Protein AF-A0A847Z664-F1 (afdb_monomer_lite)

Sequence (106 aa):
MKKLLILSLTAIMIVTLFAGCGAKANGAITVVSREEGSGTRGAFIELVGVEQKDANGNKVDNTVATAEITNSTSVAITTVAGNEKAIGYISLGSMNDTVKALKIDG

Radius of gyration: 23.84 Å; chains: 1; bounding box: 78×37×38 Å

Foldseek 3Di:
DVVVVVVVVVVVVPVVPPPPPPPPCPDAAAEAAEDPVDPQRVCCCVVVVQFDADPVRDTDRNDPPNHHYDHDQVCSLVVCLVDVRYDYDDDPVSDDPSDDDDDDPD

pLDDT: mean 85.33, std 19.58, range [43.62, 98.62]

Structure (mmCIF, N/CA/C/O backbone):
data_AF-A0A847Z664-F1
#
_entry.id   AF-A0A847Z664-F1
#
loop_
_atom_site.group_PDB
_atom_site.id
_atom_site.type_symbol
_atom_site.label_atom_id
_atom_site.label_alt_id
_atom_site.label_comp_id
_atom_site.label_asym_id
_atom_site.label_entity_id
_atom_site.label_seq_id
_atom_site.pdbx_PDB_ins_code
_atom_site.Cartn_x
_atom_site.Cartn_y
_atom_site.Cartn_z
_atom_site.occupancy
_atom_site.B_iso_or_equiv
_atom_site.auth_seq_id
_atom_site.auth_comp_id
_atom_site.auth_asym_id
_atom_site.auth_atom_id
_atom_site.pdbx_PDB_model_num
ATOM 1 N N . MET A 1 1 ? -62.893 -24.985 12.744 1.00 50.91 1 MET A N 1
ATOM 2 C CA . MET A 1 1 ? -62.313 -25.158 11.390 1.00 50.91 1 MET A CA 1
ATOM 3 C C . MET A 1 1 ? -61.799 -23.856 10.758 1.00 50.91 1 MET A C 1
ATOM 5 O O . MET A 1 1 ? -60.764 -23.907 10.120 1.00 50.91 1 MET A O 1
ATOM 9 N N . LYS A 1 2 ? -62.414 -22.677 10.977 1.00 43.62 2 LYS A N 1
ATOM 10 C CA . LYS A 1 2 ? -61.930 -21.400 10.393 1.00 43.62 2 LYS A CA 1
ATOM 11 C C . LYS A 1 2 ? -60.738 -20.734 11.113 1.00 43.62 2 LYS A C 1
ATOM 13 O O . LYS A 1 2 ? -60.016 -19.9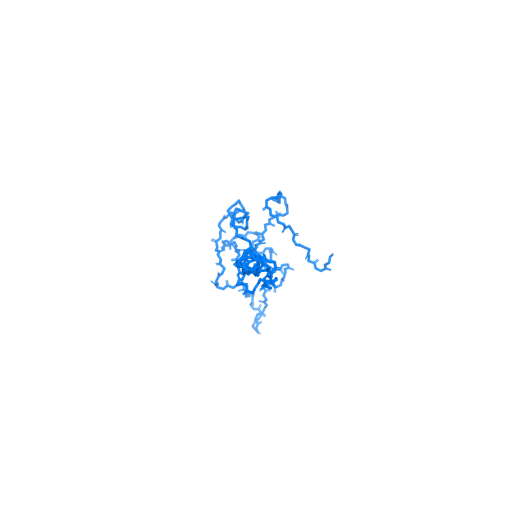69 10.497 1.00 43.62 2 LYS A O 1
ATOM 18 N N . LYS A 1 3 ? -60.499 -21.043 12.396 1.00 44.59 3 LYS A N 1
ATOM 19 C CA . LYS A 1 3 ? -59.370 -20.483 13.176 1.00 44.59 3 LYS A CA 1
ATOM 20 C C . LYS A 1 3 ? -58.052 -21.253 13.011 1.00 44.59 3 LYS A C 1
ATOM 22 O O . LYS A 1 3 ? -57.004 -20.730 13.355 1.00 44.59 3 LYS A O 1
ATOM 27 N N . LEU A 1 4 ? -58.107 -22.473 12.467 1.00 49.41 4 LEU A N 1
ATOM 28 C CA . LEU A 1 4 ? -56.930 -23.328 12.274 1.00 49.41 4 LEU A CA 1
ATOM 29 C C . LEU A 1 4 ? -56.209 -23.052 10.942 1.00 49.41 4 LEU A C 1
ATOM 31 O O . LEU A 1 4 ? -55.043 -23.388 10.805 1.00 49.41 4 LEU A O 1
ATOM 35 N N . LEU A 1 5 ? -56.889 -22.408 9.985 1.00 46.72 5 LEU A N 1
ATOM 36 C CA . LEU A 1 5 ? -56.343 -22.101 8.658 1.00 46.72 5 LEU A CA 1
ATOM 37 C C . LEU A 1 5 ? -55.517 -20.799 8.623 1.00 46.72 5 LEU A C 1
ATOM 39 O O . LEU A 1 5 ? -54.754 -20.575 7.693 1.00 46.72 5 LEU A O 1
ATOM 43 N N . ILE A 1 6 ? -55.680 -19.924 9.623 1.00 49.94 6 ILE A N 1
ATOM 44 C CA . ILE A 1 6 ? -55.006 -18.613 9.677 1.00 49.94 6 ILE A CA 1
ATOM 45 C C . ILE A 1 6 ? -53.612 -18.734 10.310 1.00 49.94 6 ILE A C 1
ATOM 47 O O . ILE A 1 6 ? -52.713 -17.972 9.970 1.00 49.94 6 ILE A O 1
ATOM 51 N N . LEU A 1 7 ? -53.400 -19.728 11.179 1.00 46.00 7 LEU A N 1
ATOM 52 C CA . LEU A 1 7 ? -52.123 -19.926 11.871 1.00 46.00 7 LEU A CA 1
ATOM 53 C C . LEU A 1 7 ? -51.048 -20.572 10.977 1.00 46.00 7 LEU A C 1
ATOM 55 O O . LEU A 1 7 ? -49.859 -20.429 11.239 1.00 46.00 7 LEU A O 1
ATOM 59 N N . SER A 1 8 ? -51.450 -21.257 9.902 1.00 50.53 8 SER A N 1
ATOM 60 C CA . SER A 1 8 ? -50.517 -21.889 8.964 1.00 50.53 8 SER A CA 1
ATOM 61 C C . SER A 1 8 ? -49.944 -20.921 7.927 1.00 50.53 8 SER A C 1
ATOM 63 O O . SER A 1 8 ? -48.899 -21.211 7.354 1.00 50.53 8 SER A O 1
ATO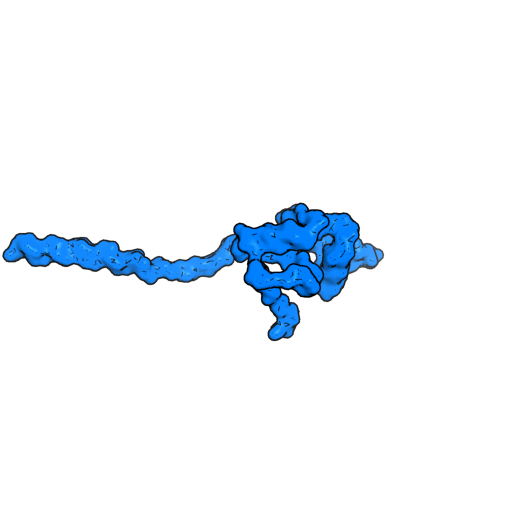M 65 N N . LEU A 1 9 ? -50.590 -19.772 7.685 1.00 48.16 9 LEU A N 1
ATOM 66 C CA . LEU A 1 9 ? -50.139 -18.811 6.670 1.00 48.16 9 LEU A CA 1
ATOM 67 C C . LEU A 1 9 ? -49.073 -17.842 7.210 1.00 48.16 9 LEU A C 1
ATOM 69 O O . LEU A 1 9 ? -48.184 -17.431 6.471 1.00 48.16 9 LEU A O 1
ATOM 73 N N . THR A 1 10 ? -49.099 -17.533 8.509 1.00 49.91 10 THR A N 1
ATOM 74 C CA . THR A 1 10 ? -48.083 -16.691 9.166 1.00 49.91 10 THR A CA 1
ATOM 75 C C . THR A 1 10 ? -46.796 -17.445 9.506 1.00 49.91 10 THR A C 1
ATOM 77 O O . THR A 1 10 ? -45.733 -16.831 9.546 1.00 49.91 10 THR A O 1
ATOM 80 N N . ALA A 1 11 ? -46.847 -18.770 9.676 1.00 50.53 11 ALA A N 1
ATOM 81 C CA . ALA A 1 11 ? -45.661 -19.581 9.968 1.00 50.53 11 ALA A CA 1
ATOM 82 C C . ALA A 1 11 ? -44.696 -19.718 8.771 1.00 50.53 11 ALA A C 1
ATOM 84 O O . ALA A 1 11 ? -43.498 -19.915 8.964 1.00 50.53 11 ALA A O 1
ATOM 85 N N . ILE A 1 12 ? -45.187 -19.563 7.536 1.00 51.56 12 ILE A N 1
ATOM 86 C CA . ILE A 1 12 ? -44.360 -19.661 6.319 1.00 51.56 12 ILE A CA 1
ATOM 87 C C . ILE A 1 12 ? -43.550 -18.372 6.078 1.00 51.56 12 ILE A C 1
ATOM 89 O O . ILE A 1 12 ? -42.502 -18.415 5.438 1.00 51.56 12 ILE A O 1
ATOM 93 N N . MET A 1 13 ? -43.960 -17.234 6.652 1.00 50.44 13 MET A N 1
ATOM 94 C CA . MET A 1 13 ? -43.304 -15.936 6.425 1.00 50.44 13 MET A CA 1
ATOM 95 C C . MET A 1 13 ? -42.056 -15.697 7.296 1.00 50.44 13 MET A C 1
ATOM 97 O O . MET A 1 13 ? -41.341 -14.723 7.085 1.00 50.44 13 MET A O 1
ATOM 101 N N . ILE A 1 14 ? -41.778 -16.570 8.272 1.00 54.81 14 ILE A N 1
ATOM 102 C CA . ILE A 1 14 ? -40.679 -16.387 9.241 1.00 54.81 14 ILE A CA 1
ATOM 103 C C . ILE A 1 14 ? -39.426 -17.198 8.856 1.00 54.81 14 ILE A C 1
ATOM 105 O O . ILE A 1 14 ? -38.322 -16.881 9.290 1.00 54.81 14 ILE A O 1
ATOM 109 N N . VAL A 1 15 ? -39.547 -18.200 7.978 1.00 52.38 15 VAL A N 1
ATOM 110 C CA . VAL A 1 15 ? -38.417 -19.078 7.608 1.00 52.38 15 VAL A CA 1
ATOM 111 C C . VAL A 1 15 ? -37.523 -18.476 6.509 1.00 52.38 15 VAL A C 1
ATOM 113 O O . VAL A 1 15 ? -36.399 -18.927 6.304 1.00 52.38 15 VAL A O 1
ATOM 116 N N . THR A 1 16 ? -37.936 -17.391 5.848 1.00 52.19 16 THR A N 1
ATOM 117 C CA . THR A 1 16 ? -37.121 -16.727 4.810 1.00 52.19 16 THR A CA 1
ATOM 118 C C . THR A 1 16 ? -36.039 -15.786 5.353 1.00 52.19 16 THR A C 1
ATOM 120 O O . THR A 1 16 ? -35.261 -15.254 4.568 1.00 52.19 16 THR A O 1
ATOM 123 N N . LEU A 1 17 ? -35.934 -15.590 6.673 1.00 52.91 17 LEU A N 1
ATOM 124 C CA . LEU A 1 17 ? -34.964 -14.664 7.283 1.00 52.91 17 LEU A CA 1
ATOM 125 C C . LEU A 1 17 ? -33.585 -15.272 7.593 1.00 52.91 17 LEU A C 1
ATOM 127 O O . LEU A 1 17 ? -32.695 -14.540 8.011 1.00 52.91 17 LEU A O 1
ATOM 131 N N . PHE A 1 18 ? -33.371 -16.571 7.355 1.00 55.88 18 PHE A N 1
ATOM 132 C CA . PHE A 1 18 ? -32.078 -17.223 7.628 1.00 55.88 18 PHE A CA 1
ATOM 133 C C . PHE A 1 18 ? -31.363 -17.804 6.405 1.00 55.88 18 PHE A C 1
ATOM 135 O O . PHE A 1 18 ? -30.297 -18.399 6.543 1.00 55.88 18 PHE A O 1
ATOM 142 N N . ALA A 1 19 ? -31.853 -17.539 5.193 1.00 60.06 19 ALA A N 1
ATOM 143 C CA . ALA A 1 19 ? -31.065 -17.728 3.977 1.00 60.06 19 ALA A CA 1
ATOM 144 C C . ALA A 1 19 ? -30.207 -16.481 3.693 1.00 60.06 19 ALA A C 1
ATOM 146 O O . ALA A 1 19 ? -30.198 -15.950 2.585 1.00 60.06 19 ALA A O 1
ATOM 147 N N . GLY A 1 20 ? -29.461 -16.016 4.701 1.00 53.47 20 GLY A N 1
ATOM 148 C CA . GLY A 1 20 ? -28.303 -15.144 4.511 1.00 53.47 20 GLY A CA 1
ATOM 149 C C . GLY A 1 20 ? -27.182 -15.963 3.885 1.00 53.47 20 GLY A C 1
ATOM 150 O O . GLY A 1 20 ? -26.177 -16.257 4.526 1.00 53.47 20 GLY A O 1
ATOM 151 N N . CYS A 1 21 ? -27.415 -16.423 2.655 1.00 53.72 21 CYS A N 1
ATOM 152 C CA . CYS A 1 21 ? -26.428 -17.081 1.828 1.00 53.72 21 CYS A CA 1
ATOM 153 C C . CYS A 1 21 ? -25.215 -16.156 1.799 1.00 53.72 21 CYS A C 1
ATOM 155 O O . CYS A 1 21 ? -25.335 -15.012 1.361 1.00 53.72 21 CYS A O 1
ATOM 157 N N . GLY A 1 22 ? -24.086 -16.632 2.327 1.00 53.53 22 GLY A N 1
ATOM 158 C CA . GLY A 1 22 ? -22.811 -15.936 2.286 1.00 53.53 22 GLY A CA 1
ATOM 159 C C . GLY A 1 22 ? -22.475 -15.612 0.840 1.00 53.53 22 GLY A C 1
ATOM 160 O O . GLY A 1 22 ? -21.897 -16.430 0.123 1.00 53.53 22 GLY A O 1
ATOM 161 N N . ALA A 1 23 ? -22.884 -14.427 0.396 1.00 48.69 23 ALA A N 1
ATOM 162 C CA . ALA A 1 23 ? -22.413 -13.845 -0.832 1.00 48.69 23 ALA A CA 1
ATOM 163 C C . ALA A 1 23 ? -20.916 -13.669 -0.611 1.00 48.69 23 ALA A C 1
ATOM 165 O O . ALA A 1 23 ? -20.491 -12.813 0.165 1.00 48.69 23 ALA A O 1
ATOM 166 N N . LYS A 1 24 ? -20.116 -14.542 -1.233 1.00 55.06 24 LYS A N 1
ATOM 167 C CA . LYS A 1 24 ? -18.679 -14.321 -1.373 1.00 55.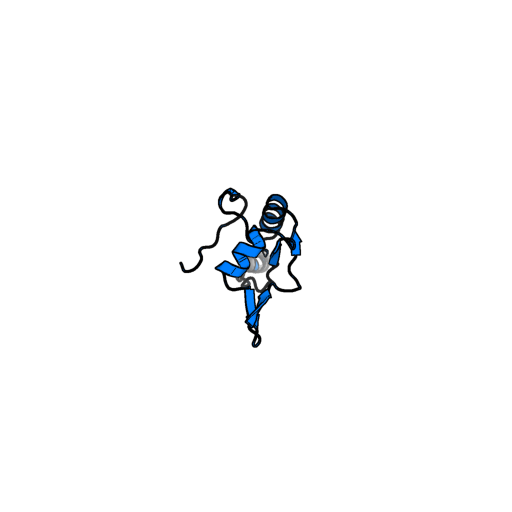06 24 LYS A CA 1
ATOM 168 C C . LYS A 1 24 ? -18.525 -12.865 -1.790 1.00 55.06 24 LYS A C 1
ATOM 170 O O . LYS A 1 24 ? -19.160 -12.459 -2.763 1.00 55.06 24 LYS A O 1
ATOM 175 N N . ALA A 1 25 ? -17.782 -12.088 -1.005 1.00 56.09 25 ALA A N 1
ATOM 176 C CA . ALA A 1 25 ? -17.578 -10.666 -1.218 1.00 56.09 25 ALA A CA 1
ATOM 177 C C . ALA A 1 25 ? -16.854 -10.456 -2.555 1.00 56.09 25 ALA A C 1
ATOM 179 O O . ALA A 1 25 ? -15.646 -10.282 -2.608 1.00 56.09 25 ALA A O 1
ATOM 180 N N . ASN A 1 26 ? -17.596 -10.507 -3.658 1.00 59.72 26 ASN A N 1
ATOM 181 C CA . ASN A 1 26 ? -17.089 -10.355 -5.016 1.00 59.72 26 ASN A CA 1
ATOM 182 C C . ASN A 1 26 ? -16.999 -8.860 -5.376 1.00 59.72 26 ASN A C 1
ATOM 184 O O . ASN A 1 26 ? -17.345 -8.445 -6.479 1.00 59.72 26 ASN A O 1
ATOM 188 N N . GLY A 1 27 ? -16.633 -8.032 -4.393 1.00 73.81 27 GLY A N 1
ATOM 189 C CA . GLY A 1 27 ? -16.463 -6.595 -4.556 1.00 73.81 27 GLY A CA 1
ATOM 190 C C . GLY A 1 27 ? -15.066 -6.277 -5.070 1.00 73.81 27 GLY A C 1
ATOM 191 O O . GLY A 1 27 ? -14.106 -6.933 -4.679 1.00 73.81 27 GLY A O 1
ATOM 192 N N . ALA A 1 28 ? -14.959 -5.260 -5.925 1.00 90.62 28 ALA A N 1
ATOM 193 C CA . ALA A 1 28 ? -13.666 -4.715 -6.318 1.00 90.62 28 ALA A CA 1
ATOM 194 C C . ALA A 1 28 ? -12.882 -4.258 -5.077 1.00 90.62 28 ALA A C 1
ATOM 196 O O . ALA A 1 28 ? -13.466 -3.712 -4.138 1.00 90.62 28 ALA A O 1
ATOM 197 N N . ILE A 1 29 ? -11.573 -4.500 -5.094 1.00 96.38 29 ILE A N 1
ATOM 198 C CA . ILE A 1 29 ? -10.654 -4.060 -4.048 1.00 96.38 29 ILE A CA 1
ATOM 199 C C . ILE A 1 29 ? -10.300 -2.597 -4.312 1.00 96.38 29 ILE A C 1
ATOM 201 O O . ILE A 1 29 ? -9.848 -2.257 -5.408 1.00 96.38 29 ILE A O 1
ATOM 205 N N . THR A 1 30 ? -10.467 -1.746 -3.305 1.00 97.81 30 THR A N 1
ATOM 206 C CA . THR A 1 30 ? -9.952 -0.375 -3.343 1.00 97.81 30 THR A CA 1
ATOM 207 C C . THR A 1 30 ? -8.479 -0.407 -2.950 1.00 97.81 30 THR A C 1
ATOM 209 O O . THR A 1 30 ? -8.137 -0.642 -1.794 1.00 97.81 30 THR A O 1
ATOM 212 N N . VAL A 1 31 ? -7.580 -0.202 -3.909 1.00 98.31 31 VAL A N 1
ATOM 213 C CA . VAL A 1 31 ? -6.145 -0.116 -3.613 1.00 98.31 31 VAL A CA 1
ATOM 214 C C . VAL A 1 31 ? -5.829 1.291 -3.120 1.00 98.31 31 VAL A C 1
ATOM 216 O O . VAL A 1 31 ? -6.101 2.258 -3.822 1.00 98.31 31 VAL A O 1
ATOM 219 N N . VAL A 1 32 ? -5.235 1.403 -1.937 1.00 98.62 32 VAL A N 1
ATOM 220 C CA . VAL A 1 32 ? -4.747 2.657 -1.357 1.00 98.62 32 VAL A CA 1
ATOM 221 C C . VAL A 1 32 ? -3.227 2.666 -1.477 1.00 98.62 32 VAL A C 1
ATOM 223 O O . VAL A 1 32 ? -2.537 1.848 -0.865 1.00 98.62 32 VAL A O 1
ATOM 226 N N . SER A 1 33 ? -2.706 3.587 -2.281 1.00 98.56 33 SER A N 1
ATOM 227 C CA . SER A 1 33 ? -1.275 3.763 -2.522 1.00 98.56 33 SER A CA 1
ATOM 228 C C . SER A 1 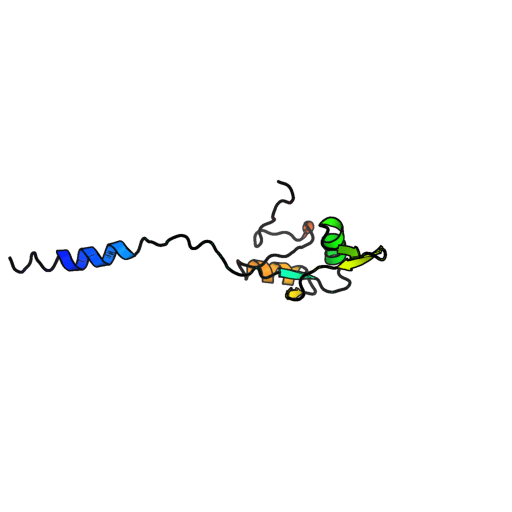33 ? -0.799 5.114 -1.992 1.00 98.56 33 SER A C 1
ATOM 230 O O . SER A 1 33 ? -1.576 5.985 -1.598 1.00 98.56 33 SER A O 1
ATOM 232 N N . ARG A 1 34 ? 0.517 5.276 -1.939 1.00 98.38 34 ARG A N 1
ATOM 233 C CA . ARG A 1 34 ? 1.174 6.486 -1.452 1.00 98.38 34 ARG A CA 1
ATOM 234 C C . ARG A 1 34 ? 1.604 7.389 -2.604 1.00 98.38 34 ARG A C 1
ATOM 236 O O . ARG A 1 34 ? 1.797 6.950 -3.739 1.00 98.38 34 ARG A O 1
ATOM 243 N N . GLU A 1 35 ? 1.739 8.665 -2.296 1.00 97.81 35 GLU A N 1
ATOM 244 C CA . GLU A 1 35 ? 2.212 9.702 -3.201 1.00 97.81 35 GLU A CA 1
ATOM 245 C C . GLU A 1 35 ? 3.576 9.369 -3.829 1.00 97.81 35 GLU A C 1
ATOM 247 O O . GLU A 1 35 ? 4.389 8.631 -3.261 1.00 97.81 35 GLU A O 1
ATOM 252 N N . GLU A 1 36 ? 3.840 9.930 -5.008 1.00 95.44 36 GLU A N 1
ATOM 253 C CA . GLU A 1 36 ? 5.180 9.891 -5.596 1.00 95.44 36 GLU A CA 1
ATOM 254 C C . GLU A 1 36 ? 6.194 10.561 -4.658 1.00 95.44 36 GLU A C 1
ATOM 256 O O . GLU A 1 36 ? 5.899 11.559 -4.002 1.00 95.44 36 GLU A O 1
ATOM 261 N N . GLY A 1 37 ? 7.394 9.988 -4.559 1.00 95.88 37 GLY A N 1
ATOM 262 C CA . GLY A 1 37 ? 8.415 10.432 -3.603 1.00 95.88 37 GLY A CA 1
ATOM 263 C C . GLY A 1 37 ? 8.236 9.892 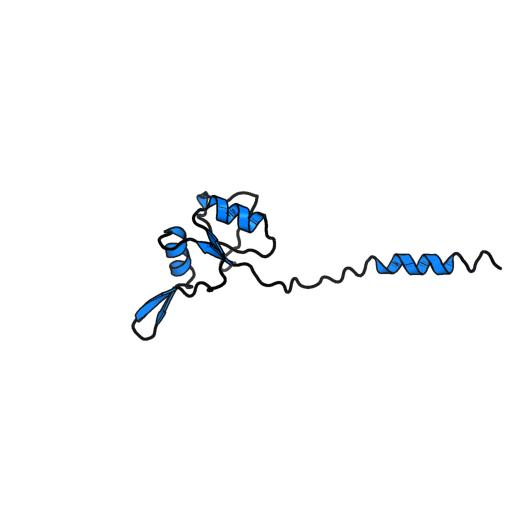-2.178 1.00 95.88 37 GLY A C 1
ATOM 264 O O . GLY A 1 37 ? 9.114 10.094 -1.339 1.00 95.88 37 GLY A O 1
ATOM 265 N N . SER A 1 38 ? 7.159 9.152 -1.889 1.00 97.75 38 SER A N 1
ATOM 266 C CA . SER A 1 38 ? 7.006 8.465 -0.606 1.00 97.75 38 SER A CA 1
ATOM 267 C C . SER A 1 38 ? 8.045 7.355 -0.441 1.00 97.75 38 SER A C 1
ATOM 269 O O . SER A 1 38 ? 8.037 6.366 -1.177 1.00 97.75 38 SER A O 1
ATOM 271 N N . GLY A 1 39 ? 8.886 7.450 0.592 1.00 97.25 39 GLY A N 1
ATOM 272 C CA . GLY A 1 39 ? 9.824 6.375 0.936 1.00 97.25 39 GLY A CA 1
ATOM 273 C C . GLY A 1 39 ? 9.120 5.048 1.246 1.00 97.25 39 GLY A C 1
ATOM 274 O O . GLY A 1 39 ? 9.611 3.988 0.871 1.00 97.25 39 GLY A O 1
ATOM 275 N N . THR A 1 40 ? 7.926 5.094 1.853 1.00 97.38 40 THR A N 1
ATOM 276 C CA . THR A 1 40 ? 7.114 3.894 2.108 1.00 97.38 40 THR A CA 1
ATOM 277 C C . THR A 1 40 ? 6.625 3.260 0.804 1.00 97.38 40 THR A C 1
ATOM 279 O O . THR A 1 40 ? 6.642 2.038 0.705 1.00 97.38 40 THR A O 1
ATOM 282 N N . ARG A 1 41 ? 6.230 4.058 -0.206 1.00 98.06 41 ARG A N 1
ATOM 283 C CA . ARG A 1 41 ? 5.898 3.528 -1.542 1.00 98.06 41 ARG A CA 1
ATOM 284 C C . ARG A 1 41 ? 7.103 2.860 -2.166 1.00 98.06 41 ARG A C 1
ATOM 286 O O . ARG A 1 41 ? 6.993 1.698 -2.521 1.00 98.06 41 ARG A O 1
ATOM 293 N N . GLY A 1 42 ? 8.220 3.585 -2.264 1.00 98.06 42 GLY A N 1
ATOM 294 C CA . GLY A 1 42 ? 9.434 3.088 -2.911 1.00 98.06 42 GLY A CA 1
ATOM 295 C C . GLY A 1 42 ? 9.896 1.765 -2.306 1.00 98.06 42 GLY A C 1
ATOM 296 O O . GLY A 1 42 ? 10.100 0.794 -3.025 1.00 98.06 42 GLY A O 1
ATOM 297 N N . ALA A 1 43 ? 9.952 1.691 -0.973 1.00 97.56 43 ALA A N 1
ATOM 298 C CA . ALA A 1 43 ? 10.292 0.454 -0.282 1.00 97.56 43 ALA A CA 1
ATOM 299 C C . ALA A 1 43 ? 9.262 -0.658 -0.534 1.00 97.56 43 ALA A C 1
ATOM 301 O O . ALA A 1 43 ? 9.652 -1.787 -0.806 1.00 97.56 43 ALA A O 1
ATOM 302 N N . PHE A 1 44 ? 7.959 -0.362 -0.459 1.00 97.81 44 PHE A N 1
ATOM 303 C CA . PHE A 1 44 ? 6.919 -1.365 -0.689 1.00 97.81 44 PHE A CA 1
ATOM 304 C C . PHE A 1 44 ? 7.007 -1.948 -2.101 1.00 97.81 44 PHE A C 1
ATOM 306 O O . PHE A 1 44 ? 7.133 -3.161 -2.239 1.00 97.81 44 PHE A O 1
ATOM 313 N N . ILE A 1 45 ? 6.992 -1.104 -3.137 1.00 97.69 45 ILE A N 1
ATOM 314 C CA . ILE A 1 45 ? 6.949 -1.574 -4.526 1.00 97.69 45 ILE A CA 1
ATOM 315 C C . ILE A 1 45 ? 8.198 -2.371 -4.909 1.00 97.69 45 ILE A C 1
ATOM 317 O O . ILE A 1 45 ? 8.080 -3.332 -5.666 1.00 97.69 45 ILE A O 1
ATOM 321 N N . GLU A 1 46 ? 9.360 -2.027 -4.348 1.00 97.19 46 GLU A N 1
ATOM 322 C CA . GLU A 1 46 ? 10.604 -2.769 -4.554 1.00 97.19 46 GLU A CA 1
ATOM 323 C C . GLU A 1 46 ? 10.589 -4.110 -3.807 1.00 97.19 46 GLU A C 1
ATOM 325 O O . GLU A 1 46 ? 10.837 -5.155 -4.406 1.00 97.19 46 GLU A O 1
ATOM 330 N N . LEU A 1 47 ? 10.258 -4.104 -2.510 1.00 95.81 47 LEU A N 1
ATOM 331 C CA . LEU A 1 47 ? 10.337 -5.300 -1.665 1.00 95.81 47 LEU A CA 1
ATOM 332 C C . LEU A 1 47 ? 9.271 -6.347 -2.001 1.00 95.81 47 LEU A C 1
ATOM 334 O O . LEU A 1 47 ? 9.534 -7.539 -1.855 1.00 95.81 47 LEU A O 1
ATOM 338 N N . VAL A 1 48 ? 8.080 -5.923 -2.436 1.00 95.00 48 VAL A N 1
ATOM 339 C CA . VAL A 1 48 ? 6.974 -6.838 -2.776 1.00 95.00 48 VAL A CA 1
ATOM 340 C C . VAL A 1 48 ? 6.860 -7.123 -4.279 1.00 95.00 48 VAL A C 1
ATOM 342 O O . VAL A 1 48 ? 5.943 -7.823 -4.701 1.00 95.00 48 VAL A O 1
ATOM 345 N N . GLY A 1 49 ? 7.780 -6.596 -5.097 1.00 95.88 49 GLY A N 1
ATOM 346 C CA . GLY A 1 49 ? 7.881 -6.907 -6.529 1.00 95.88 49 GLY A CA 1
ATOM 347 C C . GLY A 1 49 ? 6.808 -6.274 -7.425 1.00 95.88 49 GLY A C 1
ATOM 348 O O . GLY A 1 49 ? 6.543 -6.785 -8.517 1.00 95.88 49 GLY A O 1
ATOM 349 N N . VAL A 1 50 ? 6.187 -5.178 -6.978 1.00 97.19 50 VAL A N 1
ATOM 350 C CA . VAL A 1 50 ? 5.286 -4.357 -7.812 1.00 97.19 50 VAL A CA 1
ATOM 351 C C . VAL A 1 50 ? 6.099 -3.547 -8.823 1.00 97.19 50 VAL A C 1
ATOM 353 O O . VAL A 1 50 ? 5.704 -3.414 -9.983 1.00 97.19 50 VAL A O 1
ATOM 356 N N . GLU A 1 51 ? 7.258 -3.040 -8.409 1.00 98.00 51 GLU A N 1
ATOM 357 C CA . GLU A 1 51 ? 8.241 -2.475 -9.324 1.00 98.00 51 GLU A CA 1
ATOM 358 C C . GLU A 1 51 ? 9.017 -3.606 -10.003 1.00 98.00 51 GLU A C 1
ATOM 360 O O . GLU A 1 51 ? 9.584 -4.479 -9.343 1.00 98.00 51 GLU A O 1
ATOM 365 N N . GLN A 1 52 ? 9.050 -3.596 -11.334 1.00 97.50 52 GLN A N 1
ATOM 366 C CA . GLN A 1 52 ? 9.743 -4.606 -12.134 1.00 97.50 52 GLN A CA 1
ATOM 367 C C . GLN A 1 52 ? 10.580 -3.946 -13.220 1.00 97.50 52 GLN A C 1
ATOM 369 O O . GLN A 1 52 ? 10.353 -2.795 -13.585 1.00 97.50 52 GLN A O 1
ATOM 374 N N . LYS A 1 53 ? 11.568 -4.675 -13.743 1.00 97.19 53 LYS A N 1
ATOM 375 C CA . LYS A 1 53 ? 12.348 -4.200 -14.885 1.00 97.19 53 LYS A CA 1
ATOM 376 C C . LYS A 1 53 ? 11.632 -4.523 -16.190 1.00 97.19 53 LYS A C 1
ATOM 378 O O . LYS A 1 53 ? 11.217 -5.662 -16.390 1.00 97.19 53 LYS A O 1
ATOM 383 N N . ASP A 1 54 ? 11.532 -3.541 -17.078 1.00 96.06 54 ASP A N 1
ATOM 384 C CA . ASP A 1 54 ? 11.100 -3.768 -18.456 1.00 96.06 54 ASP A CA 1
ATOM 385 C C . ASP A 1 54 ? 12.190 -4.488 -19.281 1.00 96.06 54 ASP A C 1
ATOM 387 O O . ASP A 1 54 ? 13.291 -4.777 -18.801 1.00 96.06 54 ASP A O 1
ATOM 391 N N . ALA A 1 55 ? 11.902 -4.757 -20.558 1.00 96.44 55 ALA A N 1
ATOM 392 C CA . ALA A 1 55 ? 12.846 -5.396 -21.481 1.00 96.44 55 ALA A CA 1
ATOM 393 C C . ALA A 1 55 ? 14.150 -4.598 -21.696 1.00 96.44 55 ALA A C 1
ATOM 395 O O . ALA A 1 55 ? 15.152 -5.167 -22.127 1.00 96.44 55 ALA A O 1
ATOM 396 N N . ASN A 1 56 ? 14.149 -3.299 -21.387 1.00 96.50 56 ASN A N 1
ATOM 397 C CA . ASN A 1 56 ? 15.298 -2.406 -21.509 1.00 96.50 56 ASN A CA 1
ATOM 398 C C . ASN A 1 56 ? 16.060 -2.253 -20.178 1.00 96.50 56 ASN A C 1
ATOM 400 O O . ASN A 1 56 ? 17.062 -1.541 -20.118 1.00 96.50 56 ASN A O 1
ATOM 404 N N . GLY A 1 57 ? 15.605 -2.916 -19.110 1.00 96.00 57 GLY A N 1
ATOM 405 C CA . GLY A 1 57 ? 16.201 -2.852 -17.779 1.00 96.00 57 GLY A CA 1
ATOM 406 C C . GLY A 1 57 ? 15.761 -1.652 -16.934 1.00 96.00 57 GLY A C 1
ATOM 407 O O . GLY A 1 57 ? 16.302 -1.478 -15.837 1.00 96.00 57 GLY A O 1
ATOM 408 N N . ASN A 1 58 ? 14.794 -0.851 -17.394 1.00 97.06 58 ASN A N 1
ATOM 409 C CA . ASN A 1 58 ? 14.260 0.282 -16.638 1.00 97.06 58 ASN A CA 1
ATOM 410 C C . ASN A 1 58 ? 13.294 -0.206 -15.560 1.00 97.06 58 ASN A C 1
ATOM 412 O O . ASN A 1 58 ? 12.473 -1.083 -15.817 1.00 97.06 58 ASN A O 1
ATOM 416 N N . LYS A 1 59 ? 13.360 0.394 -14.370 1.00 96.25 59 LYS A N 1
ATOM 417 C CA . LYS A 1 59 ? 12.384 0.165 -13.299 1.00 96.25 59 LYS A CA 1
ATOM 418 C C . LYS A 1 59 ? 11.027 0.765 -13.692 1.00 96.25 59 LYS A C 1
ATOM 420 O O . LYS A 1 59 ? 10.957 1.941 -14.043 1.00 96.25 59 LYS A O 1
ATOM 425 N N . VAL A 1 60 ? 9.973 -0.041 -13.618 1.00 97.50 60 VAL A N 1
ATOM 426 C CA . VAL A 1 60 ? 8.582 0.329 -13.900 1.00 97.50 60 VAL A CA 1
ATOM 427 C C . VAL A 1 60 ? 7.726 -0.051 -12.697 1.00 97.50 60 VAL A C 1
ATOM 429 O O . VAL A 1 60 ? 7.643 -1.224 -12.335 1.00 97.50 60 VAL A O 1
ATOM 432 N N . ASP A 1 61 ? 7.084 0.942 -12.087 1.00 97.50 61 ASP A N 1
ATOM 433 C CA . ASP A 1 61 ? 6.106 0.751 -11.016 1.00 97.50 61 ASP A CA 1
ATOM 434 C C . ASP A 1 61 ? 4.766 0.288 -11.612 1.00 97.50 61 ASP A C 1
ATOM 436 O O . ASP A 1 61 ? 4.112 1.040 -12.335 1.00 97.50 61 ASP A O 1
ATOM 440 N N . ASN A 1 62 ? 4.348 -0.945 -11.301 1.00 97.88 62 ASN A N 1
ATOM 441 C CA . ASN A 1 62 ? 3.071 -1.512 -11.753 1.00 97.88 62 ASN A CA 1
ATOM 442 C C . ASN A 1 62 ? 1.917 -1.286 -10.761 1.00 97.88 62 ASN A C 1
ATOM 444 O O . ASN A 1 62 ? 0.940 -2.041 -10.759 1.00 97.88 62 ASN A O 1
ATOM 448 N N . THR A 1 63 ? 2.004 -0.272 -9.899 1.00 97.94 63 THR A N 1
ATOM 449 C CA . THR A 1 63 ? 0.865 0.164 -9.084 1.00 97.94 63 THR A CA 1
ATOM 450 C C . THR A 1 63 ? -0.332 0.450 -9.993 1.00 97.94 63 THR A C 1
ATOM 452 O O . THR A 1 63 ? -0.222 1.173 -10.983 1.00 97.94 63 THR A O 1
ATOM 455 N N . VAL A 1 64 ? -1.496 -0.116 -9.662 1.00 97.19 64 VAL A N 1
ATOM 456 C CA . VAL A 1 64 ? -2.703 0.044 -10.482 1.00 97.19 64 VAL A CA 1
ATOM 457 C C . VAL A 1 64 ? -3.086 1.520 -10.620 1.00 97.19 64 VAL A C 1
ATOM 459 O O . VAL A 1 64 ? -3.136 2.255 -9.637 1.00 97.19 64 VAL A O 1
ATOM 462 N N . ALA A 1 65 ? -3.428 1.949 -11.836 1.00 96.69 65 ALA A N 1
ATOM 463 C CA . ALA A 1 65 ? -3.810 3.338 -12.112 1.00 96.69 65 ALA A CA 1
ATOM 464 C C . ALA A 1 65 ? -5.088 3.784 -11.372 1.00 96.69 65 ALA A C 1
ATOM 466 O O . ALA A 1 65 ? -5.341 4.974 -11.225 1.00 96.69 65 ALA A O 1
ATOM 467 N N . THR A 1 66 ? -5.896 2.829 -10.905 1.00 97.19 66 THR A N 1
ATOM 468 C CA . THR A 1 66 ? -7.113 3.066 -10.119 1.00 97.19 66 THR A CA 1
ATOM 469 C C . THR A 1 66 ? -6.848 3.182 -8.617 1.00 97.19 66 THR A C 1
ATOM 471 O O . THR A 1 66 ? -7.804 3.207 -7.846 1.00 97.19 66 THR A O 1
ATOM 474 N N . ALA A 1 67 ? -5.585 3.176 -8.180 1.00 98.12 67 ALA A N 1
ATOM 475 C CA . ALA A 1 67 ? -5.258 3.311 -6.770 1.00 98.12 67 ALA A CA 1
ATOM 476 C C . ALA A 1 67 ? -5.624 4.710 -6.254 1.00 98.12 67 ALA A C 1
ATOM 478 O O . ALA A 1 67 ? -5.314 5.725 -6.879 1.00 98.12 67 ALA A O 1
ATOM 479 N N . GLU A 1 68 ? -6.237 4.763 -5.078 1.00 98.25 68 GLU A N 1
ATOM 480 C CA . GLU A 1 68 ? -6.422 6.003 -4.337 1.00 98.25 68 GLU A CA 1
ATOM 481 C C . GLU A 1 68 ? -5.074 6.437 -3.763 1.00 98.25 68 GLU A C 1
ATOM 483 O O . GLU A 1 68 ? -4.452 5.711 -2.985 1.00 98.25 68 GLU A O 1
ATOM 488 N N . ILE A 1 69 ? -4.602 7.615 -4.168 1.00 98.38 69 ILE A N 1
ATOM 489 C CA . ILE A 1 69 ? -3.308 8.145 -3.739 1.00 98.38 69 ILE A CA 1
ATOM 490 C C . ILE A 1 69 ? -3.495 9.015 -2.498 1.00 98.38 69 ILE A C 1
ATOM 492 O O . ILE A 1 69 ? -4.234 9.999 -2.521 1.00 98.38 69 ILE A O 1
ATOM 496 N N . THR A 1 70 ? -2.779 8.687 -1.426 1.00 97.88 70 THR A N 1
ATOM 497 C CA . THR A 1 70 ? -2.741 9.468 -0.182 1.00 97.88 70 THR A CA 1
ATOM 498 C C . THR A 1 70 ? -1.324 9.925 0.134 1.00 97.88 70 THR A C 1
ATOM 500 O O . THR A 1 70 ? -0.368 9.185 -0.080 1.00 97.88 70 THR A O 1
ATOM 503 N N . ASN A 1 71 ? -1.191 11.135 0.684 1.00 96.62 71 ASN A N 1
ATOM 504 C CA . ASN A 1 71 ? 0.087 11.763 1.015 1.00 96.62 71 ASN A CA 1
ATOM 505 C C . ASN A 1 71 ? 0.552 11.534 2.467 1.00 96.62 71 ASN A C 1
ATOM 507 O O . ASN A 1 71 ? 1.512 12.161 2.915 1.00 96.62 71 ASN A O 1
ATOM 511 N N . SER A 1 72 ? -0.149 10.711 3.254 1.00 96.62 72 SER A N 1
ATOM 512 C CA . SER A 1 72 ? 0.224 10.479 4.653 1.00 96.62 72 SER A CA 1
ATOM 513 C C . SER A 1 72 ? -0.162 9.098 5.164 1.00 96.62 72 SER A C 1
ATOM 515 O O . SER A 1 72 ? -1.143 8.491 4.731 1.00 96.62 72 SER A O 1
ATOM 517 N N . THR A 1 73 ? 0.592 8.628 6.156 1.00 97.19 73 THR A N 1
ATOM 518 C CA . THR A 1 73 ? 0.301 7.372 6.852 1.00 97.19 73 THR A CA 1
ATOM 519 C C . THR A 1 73 ? -1.047 7.422 7.568 1.00 97.19 73 THR A C 1
ATOM 521 O O . THR A 1 73 ? -1.819 6.476 7.462 1.00 97.19 73 THR A O 1
ATOM 524 N N . SER A 1 74 ? -1.369 8.530 8.242 1.00 97.50 74 SER A N 1
ATOM 525 C CA . SER A 1 74 ? -2.635 8.668 8.970 1.00 97.50 74 SER A CA 1
ATOM 526 C C . SER A 1 74 ? -3.841 8.572 8.038 1.00 97.50 74 SER A C 1
ATOM 528 O O . SER A 1 74 ? -4.776 7.840 8.341 1.00 97.50 74 SER A O 1
ATOM 530 N N . VAL A 1 75 ? -3.795 9.242 6.880 1.00 98.00 75 VAL A N 1
ATOM 531 C CA . VAL A 1 75 ? -4.884 9.172 5.893 1.00 98.00 75 VAL A CA 1
ATOM 532 C C . VAL A 1 75 ? -4.977 7.778 5.271 1.00 98.00 75 VAL A C 1
ATOM 534 O O . VAL A 1 75 ? -6.083 7.289 5.061 1.00 98.00 75 VAL A O 1
ATOM 537 N N . ALA A 1 76 ? -3.850 7.097 5.025 1.00 98.19 76 ALA A N 1
ATOM 538 C CA . ALA A 1 76 ? -3.878 5.705 4.567 1.00 98.19 76 ALA A CA 1
ATOM 539 C C . ALA A 1 76 ? -4.591 4.788 5.579 1.00 98.19 76 ALA A C 1
ATOM 541 O O . ALA A 1 76 ? -5.473 4.022 5.195 1.00 98.19 76 ALA A O 1
ATOM 542 N N . ILE A 1 77 ? -4.270 4.919 6.873 1.00 98.25 77 ILE A N 1
ATOM 543 C CA . ILE A 1 77 ? -4.912 4.151 7.951 1.00 98.25 77 ILE A CA 1
ATOM 544 C C . ILE A 1 77 ? -6.409 4.446 8.009 1.00 98.25 77 ILE A C 1
ATOM 546 O O . ILE A 1 77 ? -7.204 3.511 8.012 1.00 98.25 77 ILE A O 1
ATOM 550 N N . THR A 1 78 ? -6.815 5.720 8.033 1.00 98.12 78 THR A N 1
ATOM 551 C CA . THR A 1 78 ? -8.239 6.071 8.150 1.00 98.12 78 THR A CA 1
ATOM 552 C C . THR A 1 78 ? -9.041 5.666 6.917 1.00 98.12 78 THR A C 1
ATOM 554 O O . THR A 1 78 ? -10.192 5.266 7.056 1.00 98.12 78 THR A O 1
ATOM 557 N N . THR A 1 79 ? -8.438 5.725 5.725 1.00 97.94 79 THR A N 1
ATOM 558 C CA . THR A 1 79 ? -9.078 5.281 4.474 1.00 97.94 79 THR A CA 1
ATOM 559 C C . THR A 1 79 ? -9.330 3.777 4.500 1.00 97.94 79 THR A C 1
ATOM 561 O O . THR A 1 79 ? -10.445 3.340 4.226 1.00 97.94 79 THR A O 1
ATOM 564 N N . VAL A 1 80 ? -8.328 2.983 4.897 1.00 98.19 80 VAL A N 1
ATOM 565 C CA . VAL A 1 80 ? -8.481 1.525 5.014 1.00 98.19 80 VAL A CA 1
ATOM 566 C C . VAL A 1 80 ? -9.454 1.156 6.137 1.00 98.19 80 VAL A C 1
ATOM 568 O O . VAL A 1 80 ? -10.329 0.323 5.935 1.00 98.19 80 VAL A O 1
ATOM 571 N N . ALA A 1 81 ? -9.365 1.808 7.298 1.00 98.00 81 ALA A N 1
ATOM 572 C CA . ALA A 1 81 ? -10.273 1.558 8.419 1.00 98.00 81 ALA A CA 1
ATOM 573 C C . ALA A 1 81 ? -11.740 1.894 8.088 1.00 98.00 81 ALA A C 1
ATOM 575 O O . ALA A 1 81 ? -12.652 1.255 8.606 1.00 98.00 81 ALA A O 1
ATOM 576 N N . GLY A 1 82 ? -11.975 2.891 7.227 1.00 97.50 82 GLY A N 1
ATOM 577 C CA . GLY A 1 82 ? -13.312 3.311 6.803 1.00 97.50 82 GLY A CA 1
ATOM 578 C C . GLY A 1 82 ? -13.898 2.522 5.627 1.00 97.50 82 GLY A C 1
ATOM 579 O O . GLY A 1 82 ? -15.063 2.730 5.291 1.00 97.50 82 GLY A O 1
ATOM 580 N N . ASN A 1 83 ? -13.124 1.639 4.989 1.00 96.50 83 ASN A N 1
ATOM 581 C CA . ASN A 1 83 ? -13.550 0.894 3.808 1.00 96.50 83 ASN A CA 1
ATOM 582 C C . ASN A 1 83 ? -13.149 -0.582 3.924 1.00 96.50 83 ASN A C 1
ATOM 584 O O . ASN A 1 83 ? -12.007 -0.952 3.674 1.00 96.50 83 ASN A O 1
ATOM 588 N N . GLU A 1 84 ? -14.122 -1.450 4.214 1.00 94.88 84 GLU A N 1
ATOM 589 C CA . GLU A 1 84 ? -13.915 -2.901 4.362 1.00 94.88 84 GLU A CA 1
ATOM 590 C C . GLU A 1 84 ? -13.328 -3.590 3.115 1.00 94.88 84 GLU A C 1
ATOM 592 O O . GLU A 1 84 ? -12.831 -4.713 3.205 1.00 94.88 84 GLU A O 1
ATOM 597 N N . LYS A 1 85 ? -13.392 -2.945 1.942 1.00 95.75 85 LYS A N 1
ATOM 598 C CA . LYS A 1 85 ? -12.838 -3.451 0.675 1.00 95.75 85 LYS A CA 1
ATOM 599 C C . LYS A 1 85 ? -11.494 -2.819 0.317 1.00 95.75 85 LYS A C 1
ATOM 601 O O . LYS A 1 85 ? -10.971 -3.100 -0.763 1.00 95.75 85 LYS A O 1
ATOM 606 N N . ALA A 1 86 ? -10.953 -1.953 1.170 1.00 97.94 86 ALA A N 1
ATOM 607 C CA . ALA A 1 86 ? -9.681 -1.304 0.922 1.00 97.94 86 ALA A CA 1
ATOM 608 C C . ALA A 1 86 ? -8.497 -2.157 1.379 1.00 97.94 86 ALA A C 1
ATOM 610 O O . ALA A 1 86 ? -8.539 -2.843 2.400 1.00 97.94 86 ALA A O 1
ATOM 611 N N . ILE A 1 87 ? -7.407 -2.065 0.626 1.00 97.94 87 ILE A N 1
ATOM 612 C CA . ILE A 1 87 ? -6.100 -2.586 1.009 1.00 97.94 87 ILE A CA 1
ATOM 613 C C . ILE A 1 87 ? -5.059 -1.500 0.775 1.00 97.94 87 ILE A C 1
ATOM 615 O O . ILE A 1 87 ? -5.096 -0.800 -0.233 1.00 97.94 87 ILE A O 1
ATOM 619 N N . GLY A 1 88 ? -4.121 -1.366 1.700 1.00 98.00 88 GLY A N 1
ATOM 620 C CA . GLY A 1 88 ? -3.015 -0.430 1.579 1.00 98.00 88 GLY A CA 1
ATOM 621 C C . GLY A 1 88 ? -1.807 -0.915 2.361 1.00 98.00 88 GLY A C 1
ATOM 622 O O . GLY A 1 88 ? -1.829 -1.982 2.976 1.00 98.00 88 GLY A O 1
ATOM 623 N N . TYR A 1 89 ? -0.753 -0.112 2.346 1.00 98.19 89 TYR A N 1
ATOM 624 C CA . TYR A 1 89 ? 0.490 -0.394 3.049 1.00 98.19 89 TYR A CA 1
ATOM 625 C C . TYR A 1 89 ? 0.929 0.822 3.867 1.00 98.19 89 TYR A C 1
ATOM 627 O O . TYR A 1 89 ? 0.774 1.976 3.463 1.00 98.19 89 TYR A O 1
ATOM 635 N N . ILE A 1 90 ? 1.488 0.552 5.043 1.00 97.81 90 ILE A N 1
ATOM 636 C CA . ILE A 1 90 ? 1.987 1.554 5.987 1.00 97.81 90 ILE A CA 1
ATOM 637 C C . ILE A 1 90 ? 3.285 1.058 6.617 1.00 97.81 90 ILE A C 1
ATOM 639 O O . ILE A 1 90 ? 3.563 -0.141 6.632 1.00 97.81 90 ILE A O 1
ATOM 643 N N . SER A 1 91 ? 4.075 1.975 7.174 1.00 95.25 91 SER A N 1
ATOM 644 C CA . SER A 1 91 ? 5.222 1.599 8.000 1.00 95.25 91 SER A CA 1
ATOM 645 C C . SER A 1 91 ? 4.755 0.796 9.217 1.00 95.25 91 SER A C 1
ATOM 647 O O . SER A 1 91 ? 3.802 1.191 9.886 1.00 95.25 91 SER A O 1
ATOM 649 N N . LEU A 1 92 ? 5.457 -0.294 9.546 1.00 93.19 92 LEU A N 1
ATOM 650 C CA . LEU A 1 92 ? 5.083 -1.196 10.644 1.00 93.19 92 LEU A CA 1
ATOM 651 C C . LEU A 1 92 ? 4.911 -0.467 11.989 1.00 93.19 92 LEU A C 1
ATOM 653 O O . LEU A 1 92 ? 3.977 -0.751 12.729 1.00 93.19 92 LEU A O 1
ATOM 657 N N . GLY A 1 93 ? 5.766 0.520 12.276 1.00 95.25 93 GLY A N 1
ATOM 658 C CA . GLY A 1 93 ? 5.689 1.326 13.502 1.00 95.25 93 GLY A CA 1
ATOM 659 C C . GLY A 1 93 ? 4.466 2.247 13.601 1.00 95.25 93 GLY A C 1
ATOM 660 O O . GLY A 1 93 ? 4.272 2.878 14.633 1.00 95.25 93 GLY A O 1
ATOM 661 N N . SER A 1 94 ? 3.653 2.352 12.549 1.00 95.12 94 SER A N 1
ATOM 662 C CA . SER A 1 94 ? 2.404 3.123 12.537 1.00 95.12 94 SER A CA 1
ATOM 663 C C . SER A 1 94 ? 1.155 2.246 12.652 1.00 95.12 94 SER A C 1
ATOM 665 O O . SER A 1 94 ? 0.046 2.772 12.596 1.00 95.12 94 SER A O 1
ATOM 667 N N . MET A 1 95 ? 1.321 0.925 12.779 1.00 94.44 95 MET A N 1
ATOM 668 C CA . MET A 1 95 ? 0.214 -0.013 12.948 1.00 94.44 95 MET A CA 1
ATOM 669 C C . MET A 1 95 ? -0.563 0.287 14.233 1.00 94.44 95 MET A C 1
ATOM 671 O O . MET A 1 95 ? 0.014 0.663 15.254 1.00 94.44 95 MET A O 1
ATOM 675 N N . ASN A 1 96 ? -1.875 0.089 14.184 1.00 95.25 96 ASN A N 1
ATOM 676 C CA . ASN A 1 96 ? -2.764 0.182 15.333 1.00 95.25 96 ASN A CA 1
ATOM 677 C C . ASN A 1 96 ? -3.937 -0.799 15.163 1.00 95.25 96 ASN A C 1
ATOM 679 O O . ASN A 1 96 ? -4.050 -1.472 14.138 1.00 95.25 96 ASN A O 1
ATOM 683 N N . ASP A 1 97 ? -4.831 -0.843 16.147 1.00 97.00 97 ASP A N 1
ATOM 684 C CA . ASP A 1 97 ? -5.934 -1.811 16.186 1.00 97.00 97 ASP A CA 1
ATOM 685 C C . ASP A 1 97 ? -7.101 -1.478 15.234 1.00 97.00 97 ASP A C 1
ATOM 687 O O . ASP A 1 97 ? -8.065 -2.239 15.153 1.00 97.00 97 ASP A O 1
ATOM 691 N N . THR A 1 98 ? -7.052 -0.354 14.504 1.00 97.06 98 THR A N 1
ATOM 692 C CA . THR A 1 98 ? -8.123 0.038 13.565 1.00 97.06 98 THR A CA 1
ATOM 693 C C . THR A 1 98 ? -7.963 -0.588 12.183 1.00 97.06 98 THR A C 1
ATOM 695 O O . THR A 1 98 ? -8.847 -0.457 11.340 1.00 97.06 98 THR A O 1
ATOM 698 N N . VAL A 1 99 ? -6.829 -1.237 11.920 1.00 97.12 99 VAL A N 1
ATOM 699 C CA . VAL A 1 99 ? -6.534 -1.924 10.661 1.00 97.12 99 VAL A CA 1
ATOM 700 C C . VAL A 1 99 ? -5.933 -3.293 10.953 1.00 97.12 99 VAL A C 1
ATOM 702 O O . VAL A 1 99 ? -5.342 -3.531 12.003 1.00 97.12 99 VAL A O 1
ATOM 705 N N . LYS A 1 100 ? -6.081 -4.221 10.010 1.00 96.94 100 LYS A N 1
ATOM 706 C CA . LYS A 1 100 ? -5.568 -5.583 10.150 1.00 96.94 100 LYS A CA 1
ATOM 707 C C . LYS A 1 100 ? -4.331 -5.776 9.284 1.00 96.94 100 LYS A C 1
ATOM 709 O O . LYS A 1 100 ? -4.415 -5.698 8.061 1.00 96.94 100 LYS A O 1
ATOM 714 N N . ALA A 1 101 ? -3.207 -6.111 9.911 1.00 96.25 101 ALA A N 1
ATOM 715 C CA . ALA A 1 101 ? -2.014 -6.538 9.191 1.00 96.25 101 ALA A CA 1
ATOM 716 C C . ALA A 1 101 ? -2.244 -7.904 8.523 1.00 96.25 101 ALA A C 1
ATOM 718 O O . ALA A 1 101 ? -2.727 -8.849 9.156 1.00 96.25 101 ALA A O 1
ATOM 719 N N . LEU A 1 102 ? -1.878 -8.011 7.247 1.00 95.56 102 LEU A N 1
ATOM 720 C CA . LEU A 1 102 ? -1.824 -9.282 6.532 1.00 95.56 102 LEU A CA 1
ATOM 721 C C . LEU A 1 102 ? -0.406 -9.838 6.586 1.00 95.56 102 LEU A C 1
ATOM 723 O O . LEU A 1 102 ? 0.571 -9.091 6.544 1.00 95.56 102 LEU A O 1
ATOM 727 N N . LYS A 1 103 ? -0.307 -11.162 6.677 1.00 93.62 103 LYS A N 1
ATOM 728 C CA . LYS A 1 103 ? 0.968 -11.854 6.546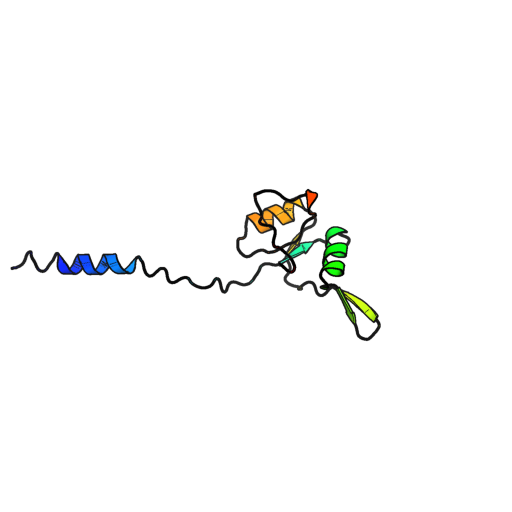 1.00 93.62 103 LYS A CA 1
ATOM 729 C C . LYS A 1 103 ? 1.337 -11.985 5.073 1.00 93.62 103 LYS A C 1
ATOM 731 O O . LYS A 1 103 ? 0.461 -12.216 4.241 1.00 93.62 103 LYS A O 1
ATOM 736 N N . ILE A 1 104 ? 2.626 -11.878 4.786 1.00 89.88 104 ILE A N 1
ATOM 737 C CA . ILE A 1 104 ? 3.209 -12.179 3.479 1.00 89.88 104 ILE A CA 1
ATOM 738 C C . ILE A 1 104 ? 3.904 -13.535 3.623 1.00 89.88 104 ILE A C 1
ATOM 740 O O . ILE A 1 104 ? 4.653 -13.724 4.574 1.00 89.88 104 ILE A O 1
ATOM 744 N N . ASP A 1 105 ? 3.597 -14.478 2.732 1.00 91.06 105 ASP A N 1
ATOM 745 C CA . ASP A 1 105 ? 4.154 -15.843 2.705 1.00 91.06 105 ASP A CA 1
ATOM 746 C C . ASP A 1 105 ? 3.851 -16.772 3.912 1.00 91.06 105 ASP A C 1
ATOM 748 O O . ASP A 1 105 ? 4.472 -17.826 4.048 1.00 91.06 105 ASP A O 1
ATOM 752 N N . GLY A 1 106 ? 2.835 -16.460 4.732 1.00 82.31 106 GLY A N 1
ATOM 753 C CA . GLY A 1 106 ? 2.315 -17.324 5.824 1.00 82.31 106 GLY A CA 1
ATOM 754 C C . GLY A 1 106 ? 2.603 -16.824 7.239 1.00 82.31 106 GLY A C 1
ATOM 755 O O . GLY A 1 106 ? 2.004 -17.357 8.212 1.00 82.31 106 GLY A O 1
#

Secondary structure (DSSP, 8-state):
--SSSSHHHHGGGSGGGS--------PPPEEEEEPTT-HHHHHHHHHTT-EEE-TTS-EEE---TTPEEESSHHHHHHHHHH-TTEEE---GGG--TTS-PPPS--